Protein AF-A0A4Y2GYE5-F1 (afdb_monomer)

Mean predicted aligned error: 13.1 Å

Structure (mmCIF, N/CA/C/O backbone):
data_AF-A0A4Y2GYE5-F1
#
_entry.id   AF-A0A4Y2GYE5-F1
#
loop_
_atom_site.group_PDB
_atom_site.id
_atom_site.type_symbol
_atom_site.label_atom_id
_atom_site.label_alt_id
_atom_site.label_comp_id
_atom_site.label_asym_id
_atom_site.label_entity_id
_atom_site.label_seq_id
_atom_site.pdbx_PDB_ins_code
_atom_site.Cartn_x
_atom_site.Cartn_y
_atom_site.Cartn_z
_atom_site.occupancy
_atom_site.B_iso_or_equiv
_atom_site.auth_seq_id
_atom_site.auth_comp_id
_atom_site.auth_asym_id
_atom_site.auth_atom_id
_atom_site.pdbx_PDB_model_num
ATOM 1 N N . MET A 1 1 ? 6.171 -16.948 -15.361 1.00 70.69 1 MET A N 1
ATOM 2 C CA . MET A 1 1 ? 7.380 -16.674 -14.558 1.00 70.69 1 MET A CA 1
ATOM 3 C C . MET A 1 1 ? 8.171 -15.557 -15.233 1.00 70.69 1 MET A C 1
ATOM 5 O O . MET A 1 1 ? 8.447 -15.694 -16.421 1.00 70.69 1 MET A O 1
ATOM 9 N N . VAL A 1 2 ? 8.457 -14.451 -14.535 1.00 87.25 2 VAL A N 1
ATOM 10 C CA . VAL A 1 2 ? 9.289 -13.326 -15.041 1.00 87.25 2 VAL A CA 1
ATOM 11 C C . VAL A 1 2 ? 10.739 -13.384 -14.547 1.00 87.25 2 VAL A C 1
ATOM 13 O O . VAL A 1 2 ? 11.568 -12.586 -14.966 1.00 87.25 2 VAL A O 1
ATOM 16 N N . GLU A 1 3 ? 11.050 -14.355 -13.692 1.00 85.06 3 GLU A N 1
ATOM 17 C CA . GLU A 1 3 ? 12.395 -14.615 -13.189 1.00 85.06 3 GLU A CA 1
ATOM 18 C C . GLU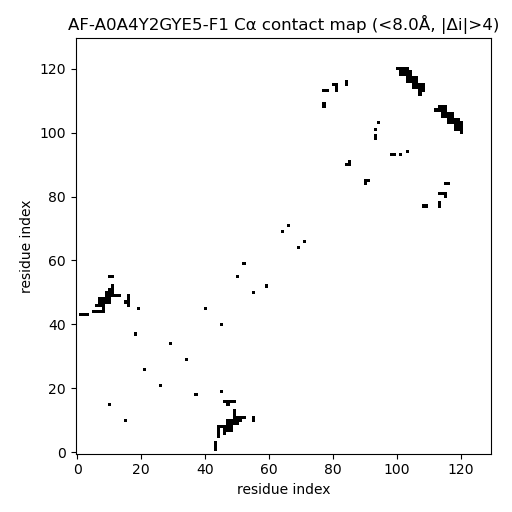 A 1 3 ? 13.400 -14.815 -14.336 1.00 85.06 3 GLU A C 1
ATOM 20 O O . GLU A 1 3 ? 13.104 -15.479 -15.335 1.00 85.06 3 GLU A O 1
ATOM 25 N N . GLY A 1 4 ? 14.572 -14.186 -14.217 1.00 84.06 4 GLY A N 1
ATOM 26 C CA . GLY A 1 4 ? 15.635 -14.236 -15.225 1.00 84.06 4 GLY A CA 1
ATOM 27 C C . GLY A 1 4 ? 15.362 -13.446 -16.511 1.00 84.06 4 GLY A C 1
ATOM 28 O O . GLY A 1 4 ? 16.173 -13.503 -17.435 1.00 84.06 4 GLY A O 1
ATOM 29 N N . ARG A 1 5 ? 14.249 -12.705 -16.609 1.00 89.81 5 ARG A N 1
ATOM 30 C CA . ARG A 1 5 ? 13.930 -11.866 -17.774 1.00 89.81 5 ARG A CA 1
ATOM 31 C C . ARG A 1 5 ? 14.112 -10.395 -17.435 1.00 89.81 5 ARG A C 1
ATOM 33 O O . ARG A 1 5 ? 13.643 -9.934 -16.403 1.00 89.81 5 ARG A O 1
ATOM 40 N N . SER A 1 6 ? 14.734 -9.646 -18.342 1.00 91.94 6 SER A N 1
ATOM 41 C CA . SER A 1 6 ? 14.741 -8.187 -18.251 1.00 91.94 6 SER A CA 1
ATOM 42 C C . SER A 1 6 ? 13.370 -7.647 -18.652 1.00 91.94 6 SER A C 1
ATOM 44 O O . SER A 1 6 ? 12.835 -8.011 -19.702 1.00 91.94 6 SER A O 1
ATOM 46 N N . PHE A 1 7 ? 12.793 -6.796 -17.810 1.00 94.12 7 PHE A N 1
ATOM 47 C CA . PHE A 1 7 ? 11.543 -6.103 -18.090 1.00 94.12 7 PHE A CA 1
ATOM 48 C C . PHE A 1 7 ? 11.519 -4.729 -17.416 1.00 94.12 7 PHE A C 1
ATOM 50 O O . PHE A 1 7 ? 12.271 -4.456 -16.476 1.00 94.12 7 PHE A O 1
ATOM 57 N N . ILE A 1 8 ? 10.621 -3.878 -17.912 1.00 94.81 8 ILE A N 1
ATOM 58 C CA . ILE A 1 8 ? 10.363 -2.538 -17.387 1.00 94.81 8 ILE A CA 1
ATOM 59 C C . ILE A 1 8 ? 9.149 -2.611 -16.464 1.00 94.81 8 ILE A C 1
ATOM 61 O O . ILE A 1 8 ? 8.100 -3.123 -16.862 1.00 94.81 8 ILE A O 1
ATOM 65 N N . LEU A 1 9 ? 9.272 -2.073 -15.252 1.00 94.50 9 LEU A N 1
ATOM 66 C CA . LEU A 1 9 ? 8.146 -1.906 -14.338 1.00 94.50 9 LEU A CA 1
ATOM 67 C C . LEU A 1 9 ? 7.495 -0.537 -14.571 1.00 94.50 9 LEU A C 1
ATOM 69 O O . LEU A 1 9 ? 8.097 0.499 -14.285 1.00 94.50 9 LEU A O 1
ATOM 73 N N . PHE A 1 10 ? 6.259 -0.528 -15.067 1.00 95.50 10 PHE A N 1
ATOM 74 C CA . PHE A 1 10 ? 5.458 0.691 -15.181 1.00 95.50 10 PHE A CA 1
ATOM 75 C C . PHE A 1 10 ? 4.615 0.909 -13.922 1.00 95.50 10 PHE A C 1
ATOM 77 O O . PHE A 1 10 ? 3.999 -0.024 -13.412 1.00 95.50 10 PHE A O 1
ATOM 84 N N . THR A 1 11 ? 4.595 2.140 -13.412 1.00 94.69 11 THR A N 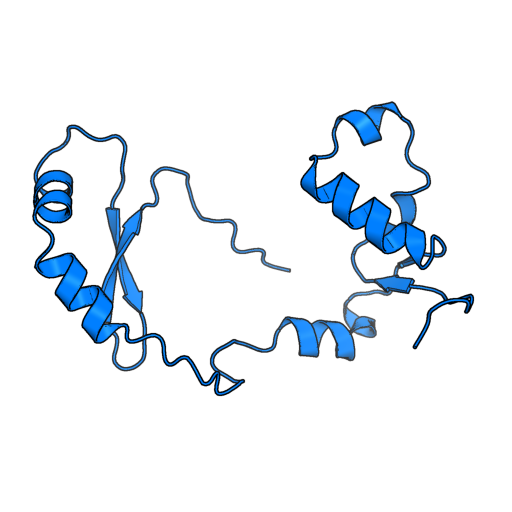1
ATOM 85 C CA . THR A 1 11 ? 3.807 2.531 -12.233 1.00 94.69 11 THR A CA 1
ATOM 86 C C . THR A 1 11 ? 3.420 4.004 -12.303 1.00 94.69 11 THR A C 1
ATOM 88 O O . THR A 1 11 ? 4.183 4.821 -12.809 1.00 94.69 11 THR A O 1
ATOM 91 N N . ASP A 1 12 ? 2.274 4.373 -11.748 1.00 94.81 12 ASP A N 1
ATOM 92 C CA . ASP A 1 12 ? 1.887 5.767 -11.488 1.00 94.81 12 ASP A CA 1
ATOM 93 C C . ASP A 1 12 ? 2.52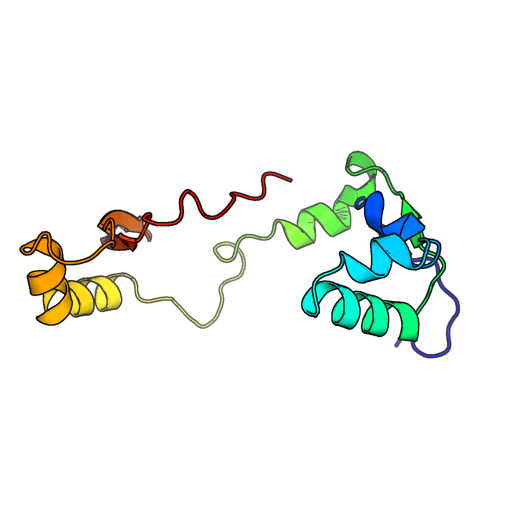3 6.351 -10.217 1.00 94.81 12 ASP A C 1
ATOM 95 O O . ASP A 1 12 ? 2.448 7.555 -9.959 1.00 94.81 12 ASP A O 1
ATOM 99 N N . HIS A 1 13 ? 3.255 5.542 -9.450 1.00 91.00 13 HIS A N 1
ATOM 100 C CA . HIS A 1 13 ? 3.926 5.985 -8.239 1.00 91.00 13 HIS A CA 1
ATOM 101 C C . HIS A 1 13 ? 5.274 6.658 -8.542 1.00 91.00 13 HIS A C 1
ATOM 103 O O . HIS A 1 13 ? 6.352 6.063 -8.444 1.00 91.00 13 HIS A O 1
ATOM 109 N N . LYS A 1 14 ? 5.225 7.954 -8.866 1.00 90.00 14 LYS A N 1
ATOM 110 C CA . LYS A 1 14 ? 6.393 8.771 -9.245 1.00 90.00 14 LYS A CA 1
ATOM 111 C C . LYS A 1 14 ? 7.596 8.711 -8.282 1.00 90.00 14 LYS A C 1
ATOM 113 O O . LYS A 1 14 ? 8.721 8.699 -8.773 1.00 90.00 14 LYS A O 1
ATOM 118 N N . PRO A 1 15 ? 7.445 8.633 -6.946 1.00 89.12 15 PRO A N 1
ATOM 119 C CA . PRO A 1 15 ? 8.609 8.481 -6.067 1.00 89.12 15 PRO A CA 1
ATOM 120 C C . PRO A 1 15 ? 9.402 7.182 -6.300 1.00 89.12 15 PRO A C 1
ATOM 122 O O . PRO A 1 15 ? 10.608 7.145 -6.053 1.00 89.12 15 PRO A O 1
ATOM 125 N N . LEU A 1 16 ? 8.751 6.123 -6.800 1.00 90.44 16 LEU A N 1
ATOM 126 C CA . LEU A 1 16 ? 9.369 4.805 -6.965 1.00 90.44 16 LEU A CA 1
ATOM 127 C C . LEU A 1 16 ? 10.364 4.764 -8.135 1.00 90.44 16 LEU A C 1
ATOM 129 O O . LEU A 1 16 ? 11.351 4.039 -8.063 1.00 90.44 16 LEU A O 1
ATOM 133 N N . THR A 1 17 ? 10.184 5.599 -9.166 1.00 91.81 17 THR A N 1
ATOM 134 C CA . THR A 1 17 ? 11.098 5.646 -10.327 1.00 91.81 17 THR A CA 1
ATOM 135 C C . THR A 1 17 ? 12.511 6.087 -9.962 1.00 91.81 17 THR A C 1
ATOM 137 O O . THR A 1 17 ? 13.467 5.807 -10.680 1.00 91.81 17 THR A O 1
ATOM 140 N N . PHE A 1 18 ? 12.651 6.798 -8.843 1.00 88.31 18 PHE A N 1
ATOM 141 C CA . PHE A 1 18 ? 13.933 7.288 -8.354 1.00 88.31 18 PHE A CA 1
ATOM 142 C C . PHE A 1 18 ? 14.444 6.501 -7.150 1.00 88.31 18 PHE A C 1
ATOM 144 O O . PHE A 1 18 ? 15.537 6.802 -6.684 1.00 88.31 18 PHE A O 1
ATOM 151 N N . ALA A 1 19 ? 13.699 5.508 -6.650 1.00 88.19 19 ALA A N 1
ATOM 1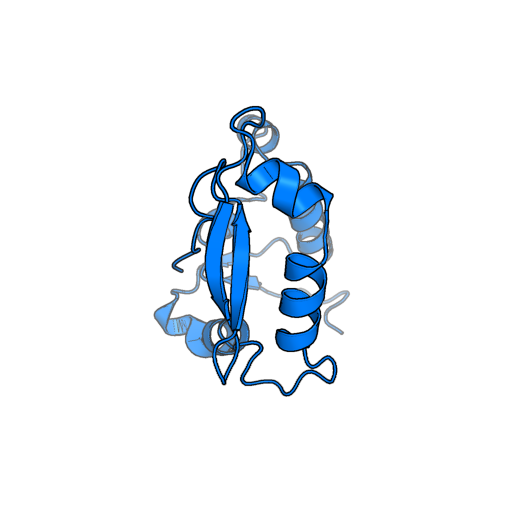52 C CA . ALA A 1 19 ? 14.003 4.820 -5.395 1.00 88.19 19 ALA A CA 1
ATOM 153 C C . ALA A 1 19 ? 15.404 4.187 -5.377 1.00 88.19 19 ALA A C 1
ATOM 155 O O . ALA A 1 19 ? 16.141 4.371 -4.416 1.00 88.19 19 ALA A O 1
ATOM 156 N N . PHE A 1 20 ? 15.820 3.555 -6.477 1.00 86.94 20 PHE A N 1
ATOM 157 C CA . PHE A 1 20 ? 17.158 2.956 -6.609 1.00 86.94 20 PHE A CA 1
ATOM 158 C C . PHE A 1 20 ? 18.271 3.956 -6.952 1.00 86.94 20 PHE A C 1
ATOM 160 O O . PHE A 1 20 ? 19.433 3.579 -7.051 1.00 86.94 20 PHE A O 1
ATOM 167 N N . ARG A 1 21 ? 17.928 5.231 -7.169 1.00 84.56 21 ARG A N 1
ATOM 168 C CA . ARG A 1 21 ? 18.871 6.311 -7.504 1.00 84.56 21 ARG A CA 1
ATOM 169 C C . ARG A 1 21 ? 18.994 7.349 -6.387 1.00 84.56 21 ARG A C 1
ATOM 171 O O . ARG A 1 21 ? 19.646 8.373 -6.584 1.00 84.56 21 ARG A O 1
ATOM 178 N N . GLN A 1 22 ? 18.323 7.146 -5.251 1.00 77.50 22 GLN A N 1
ATOM 179 C CA . GLN A 1 22 ? 18.363 8.107 -4.154 1.00 77.50 22 GLN A CA 1
ATOM 180 C C . GLN A 1 22 ? 19.730 8.096 -3.467 1.00 77.50 22 GLN A C 1
ATOM 182 O O . GLN A 1 22 ? 20.389 7.064 -3.371 1.00 77.50 22 GLN A O 1
ATOM 187 N N . LYS A 1 23 ? 20.150 9.271 -2.988 1.00 72.88 23 LYS A N 1
ATOM 188 C CA . LYS A 1 23 ? 21.344 9.402 -2.150 1.00 72.88 23 LYS A CA 1
ATOM 189 C C . LYS A 1 23 ? 21.108 8.711 -0.807 1.00 72.88 23 LYS A C 1
ATOM 191 O O . LYS A 1 23 ? 19.984 8.720 -0.306 1.00 72.88 23 LYS A O 1
ATOM 196 N N . GLU A 1 24 ? 22.183 8.193 -0.220 1.00 64.06 24 GLU A N 1
ATOM 197 C CA . GLU A 1 24 ? 22.185 7.445 1.047 1.00 64.06 24 GLU A CA 1
ATOM 198 C C . GLU A 1 24 ? 21.427 8.155 2.181 1.00 64.06 24 GLU A C 1
ATOM 200 O O . GLU A 1 24 ? 20.755 7.499 2.978 1.00 64.06 24 GLU A O 1
ATOM 205 N N . ASP A 1 25 ? 21.449 9.491 2.202 1.00 63.41 25 ASP A N 1
ATOM 206 C CA . ASP A 1 25 ? 20.736 10.311 3.187 1.00 63.41 25 ASP A CA 1
ATOM 207 C C . ASP A 1 25 ? 19.216 10.072 3.179 1.00 63.41 25 ASP A C 1
ATOM 209 O O . ASP A 1 25 ? 18.612 9.920 4.236 1.00 63.41 25 ASP A O 1
ATOM 213 N N . LYS A 1 26 ? 18.591 9.939 2.002 1.00 64.69 26 LYS A N 1
ATOM 214 C CA . LYS A 1 26 ? 17.146 9.653 1.895 1.00 64.69 26 LYS A CA 1
ATOM 215 C C . LYS A 1 26 ? 16.813 8.184 2.140 1.00 64.69 26 LYS A C 1
ATOM 217 O O . LYS A 1 26 ? 15.711 7.846 2.571 1.00 64.69 26 LYS A O 1
ATOM 222 N N . THR A 1 27 ? 17.773 7.294 1.906 1.00 61.09 27 THR A N 1
ATOM 223 C CA . THR A 1 27 ? 17.637 5.874 2.246 1.00 61.09 27 THR A CA 1
ATOM 224 C C . THR A 1 27 ? 17.559 5.684 3.764 1.00 61.09 27 THR A C 1
ATOM 226 O O . THR A 1 27 ? 16.823 4.814 4.224 1.00 61.09 27 THR A O 1
ATOM 229 N N . ARG A 1 28 ? 18.228 6.538 4.557 1.00 61.47 28 ARG A N 1
ATOM 230 C CA . ARG A 1 28 ? 18.123 6.547 6.031 1.00 61.47 28 ARG A CA 1
ATOM 231 C C . ARG A 1 28 ? 16.758 7.001 6.555 1.00 61.47 28 ARG A C 1
ATOM 233 O O . ARG A 1 28 ? 16.374 6.598 7.646 1.00 61.47 28 ARG A O 1
ATOM 240 N N . GLU A 1 29 ? 16.023 7.792 5.778 1.00 74.12 29 GLU A N 1
ATOM 241 C CA . GLU A 1 29 ? 14.662 8.249 6.105 1.00 74.12 29 GLU A CA 1
ATOM 242 C C . GLU A 1 29 ? 13.578 7.219 5.727 1.00 74.12 29 GLU A C 1
ATOM 244 O O . GLU A 1 29 ? 12.401 7.398 6.041 1.00 74.12 29 GLU A O 1
ATOM 249 N N . SER A 1 30 ? 13.949 6.123 5.055 1.00 79.38 30 SER A N 1
ATOM 250 C CA . SER A 1 30 ? 13.008 5.080 4.644 1.00 79.38 30 SER A CA 1
ATOM 251 C C . SER A 1 30 ? 12.692 4.128 5.796 1.00 79.38 30 SER A C 1
ATOM 253 O O . SER A 1 30 ? 13.579 3.609 6.471 1.00 79.38 30 SER A O 1
ATOM 255 N N . SER A 1 31 ? 11.408 3.829 5.991 1.00 88.31 31 SER A N 1
ATOM 256 C CA . SER A 1 31 ? 10.989 2.844 6.988 1.00 88.31 31 SER A CA 1
ATOM 257 C C . SER A 1 31 ? 11.532 1.443 6.654 1.00 88.31 31 SER A C 1
ATOM 259 O O . SER A 1 31 ? 11.653 1.090 5.474 1.00 88.31 31 SER A O 1
ATOM 261 N N . PRO A 1 32 ? 11.757 0.570 7.657 1.00 89.06 32 PRO A N 1
ATOM 262 C CA . PRO A 1 32 ? 12.173 -0.815 7.416 1.00 89.06 32 PRO A CA 1
ATOM 263 C C . PRO A 1 32 ? 11.244 -1.573 6.457 1.00 89.06 32 PRO A C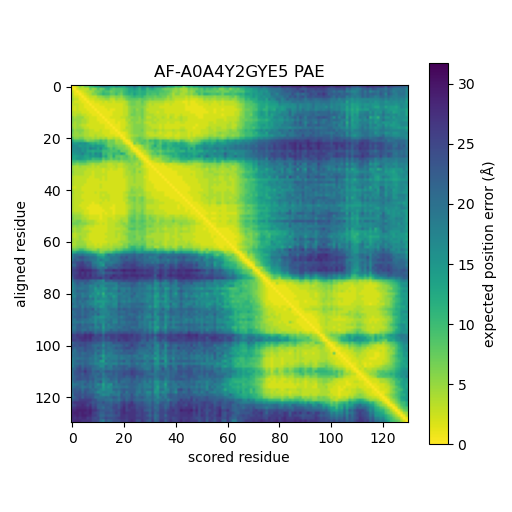 1
ATOM 265 O O . PRO A 1 32 ? 11.683 -2.434 5.697 1.00 89.06 32 PRO A O 1
ATOM 268 N N . ARG A 1 33 ? 9.947 -1.235 6.459 1.00 89.69 33 ARG A N 1
ATOM 269 C CA . ARG A 1 33 ? 8.962 -1.800 5.531 1.00 89.69 33 ARG A CA 1
ATOM 270 C C . ARG A 1 33 ? 9.230 -1.385 4.084 1.00 89.69 33 ARG A C 1
ATOM 272 O O . ARG A 1 33 ? 9.187 -2.242 3.207 1.00 89.69 33 ARG A O 1
ATOM 279 N N . GLN A 1 34 ? 9.510 -0.104 3.842 1.00 89.06 34 GLN A N 1
ATOM 280 C CA . GLN A 1 34 ? 9.840 0.395 2.504 1.00 89.06 34 GLN A CA 1
ATOM 281 C C . GLN A 1 34 ? 11.125 -0.246 1.983 1.00 89.06 34 GLN A C 1
ATOM 283 O O . GLN A 1 34 ? 11.149 -0.682 0.838 1.00 89.06 34 GLN A O 1
ATOM 288 N N . LEU A 1 35 ? 12.152 -0.383 2.829 1.00 89.88 35 LEU A N 1
ATOM 289 C CA . LEU A 1 35 ? 13.409 -1.027 2.439 1.00 89.88 35 LEU A CA 1
ATOM 290 C C . LEU A 1 35 ? 13.206 -2.488 2.017 1.00 89.88 35 LEU A C 1
ATOM 292 O O . LEU A 1 35 ? 13.688 -2.879 0.963 1.00 89.88 35 LEU A O 1
ATOM 296 N N . ARG A 1 36 ? 12.429 -3.276 2.774 1.00 93.75 36 ARG A N 1
ATOM 297 C CA . ARG A 1 36 ? 12.113 -4.671 2.403 1.00 93.75 36 ARG A CA 1
ATOM 298 C C . ARG A 1 36 ? 11.339 -4.773 1.089 1.00 93.75 36 ARG A C 1
ATOM 300 O O . ARG A 1 36 ? 11.572 -5.687 0.309 1.00 93.75 36 ARG A O 1
ATOM 307 N N . GLN A 1 37 ? 10.408 -3.850 0.846 1.00 92.88 37 GLN A N 1
ATOM 308 C CA . GLN A 1 37 ? 9.661 -3.817 -0.413 1.00 92.88 37 GLN A CA 1
ATOM 309 C C . GLN A 1 37 ? 10.557 -3.440 -1.592 1.00 92.88 37 GLN A C 1
ATOM 311 O O . GLN A 1 37 ? 10.455 -4.057 -2.648 1.00 92.88 37 GLN A O 1
ATOM 316 N N . LEU A 1 38 ? 11.441 -2.456 -1.414 1.00 92.12 38 LEU A N 1
ATOM 317 C CA . LEU A 1 38 ? 12.408 -2.072 -2.439 1.00 92.12 38 LEU A CA 1
ATOM 318 C C . LEU A 1 38 ? 13.397 -3.197 -2.731 1.00 92.12 38 LEU A C 1
ATOM 320 O O . LEU A 1 38 ? 13.663 -3.455 -3.898 1.00 92.12 38 LEU A O 1
ATOM 324 N N . ASP A 1 39 ? 13.885 -3.896 -1.707 1.00 92.75 39 ASP A N 1
ATOM 325 C CA . ASP A 1 39 ? 14.757 -5.059 -1.882 1.00 92.75 39 ASP A CA 1
ATOM 326 C C . ASP A 1 39 ? 14.071 -6.143 -2.724 1.00 92.75 39 ASP A C 1
ATOM 328 O O . ASP A 1 39 ? 14.609 -6.573 -3.742 1.00 92.75 39 ASP A O 1
ATOM 332 N N . LEU A 1 40 ? 12.823 -6.485 -2.388 1.00 93.06 40 LEU A N 1
ATOM 333 C CA . LEU A 1 40 ? 12.031 -7.442 -3.160 1.00 93.06 40 LEU A CA 1
ATOM 334 C C . LEU A 1 40 ? 11.850 -7.008 -4.620 1.00 93.06 40 LEU A C 1
ATOM 336 O O . LEU A 1 40 ? 12.018 -7.820 -5.521 1.00 93.06 40 LEU A O 1
ATOM 340 N N . ILE A 1 41 ? 11.512 -5.741 -4.874 1.00 92.31 41 ILE A N 1
ATOM 341 C CA . ILE A 1 41 ? 11.362 -5.226 -6.244 1.00 92.31 41 ILE A CA 1
ATOM 342 C C . ILE A 1 41 ? 12.698 -5.318 -6.995 1.00 92.31 41 ILE A C 1
ATOM 344 O O . ILE A 1 41 ? 12.728 -5.758 -8.146 1.00 92.31 41 ILE A O 1
ATOM 348 N N . GLY A 1 42 ? 13.797 -4.955 -6.329 1.00 91.44 42 GLY A N 1
ATOM 349 C CA . GLY A 1 42 ? 15.146 -4.942 -6.889 1.00 91.44 42 GLY A CA 1
ATOM 350 C C . GLY A 1 42 ? 15.669 -6.326 -7.272 1.00 91.44 42 GLY A C 1
ATOM 351 O O . GLY A 1 42 ? 16.449 -6.427 -8.217 1.00 91.44 42 GLY A O 1
ATOM 352 N N . GLN A 1 43 ? 15.190 -7.391 -6.617 1.00 91.81 43 GLN A N 1
ATOM 353 C CA . GLN A 1 43 ? 15.477 -8.774 -7.018 1.00 91.81 43 GLN A CA 1
ATOM 354 C C . GLN A 1 43 ? 14.948 -9.101 -8.426 1.00 91.81 43 GLN A C 1
ATOM 356 O O . GLN A 1 43 ? 15.495 -9.980 -9.090 1.00 91.81 43 GLN A O 1
ATOM 361 N N . PHE A 1 44 ? 13.918 -8.392 -8.905 1.00 91.62 44 PHE A N 1
ATOM 362 C CA . PHE A 1 44 ? 13.354 -8.596 -10.241 1.00 91.62 44 PHE A CA 1
ATOM 363 C C . PHE A 1 44 ? 13.820 -7.549 -11.255 1.00 91.62 44 PHE A C 1
ATOM 365 O O . PHE A 1 44 ? 14.232 -7.907 -12.357 1.00 91.62 44 PHE A O 1
ATOM 372 N N . THR A 1 45 ? 13.722 -6.257 -10.927 1.00 92.94 45 THR A N 1
ATOM 373 C CA . THR A 1 45 ? 14.129 -5.175 -11.835 1.00 92.94 45 THR A CA 1
ATOM 374 C C . THR A 1 45 ? 14.383 -3.864 -11.097 1.00 92.94 45 THR A C 1
ATOM 376 O O . THR A 1 45 ? 13.770 -3.561 -10.075 1.00 92.94 45 THR A O 1
ATOM 379 N N . THR A 1 46 ? 15.261 -3.042 -11.667 1.00 92.75 46 THR A N 1
ATOM 380 C CA . THR A 1 46 ? 15.500 -1.652 -11.251 1.00 92.75 46 THR A CA 1
ATOM 381 C C . THR A 1 46 ? 15.144 -0.640 -12.351 1.00 92.75 46 THR A C 1
ATOM 383 O O . THR A 1 46 ? 15.196 0.567 -12.102 1.00 92.75 46 THR A O 1
ATOM 386 N N . ASP A 1 47 ? 14.735 -1.093 -13.551 1.00 94.12 47 ASP A N 1
ATOM 387 C CA . ASP A 1 47 ? 14.200 -0.222 -14.613 1.00 94.12 47 ASP A CA 1
ATOM 388 C C . ASP A 1 47 ? 12.711 0.044 -14.350 1.00 94.12 47 ASP A C 1
ATOM 390 O O . ASP A 1 47 ? 11.827 -0.713 -14.763 1.00 94.12 47 ASP A O 1
ATOM 394 N N . ILE A 1 48 ? 12.450 1.120 -13.605 1.00 95.19 48 ILE A N 1
ATOM 395 C CA . ILE A 1 48 ? 11.109 1.556 -13.209 1.00 95.19 48 ILE A CA 1
ATOM 396 C C . ILE A 1 48 ? 10.779 2.870 -13.910 1.00 95.19 48 ILE A C 1
ATOM 398 O O . ILE A 1 48 ? 11.512 3.856 -13.786 1.00 95.19 48 ILE A O 1
ATOM 402 N N . ARG A 1 49 ? 9.643 2.912 -14.610 1.00 95.44 49 ARG A N 1
ATOM 403 C CA . ARG A 1 49 ? 9.201 4.083 -15.377 1.00 95.44 49 ARG A CA 1
ATOM 404 C C . ARG A 1 49 ? 7.813 4.526 -14.958 1.00 95.44 49 ARG A C 1
ATOM 406 O O . ARG A 1 49 ? 6.927 3.716 -14.702 1.00 95.44 49 ARG A O 1
ATOM 413 N N . HIS A 1 50 ? 7.638 5.841 -14.911 1.00 95.62 50 HIS A N 1
ATOM 414 C CA . HIS A 1 50 ? 6.358 6.424 -14.555 1.00 95.62 50 HIS A CA 1
ATOM 415 C C . HIS A 1 50 ? 5.386 6.323 -15.732 1.00 95.62 50 HIS A C 1
ATOM 417 O O . HIS A 1 50 ? 5.685 6.813 -16.823 1.00 95.62 50 HIS A O 1
ATOM 423 N N . LEU A 1 51 ? 4.218 5.744 -15.481 1.00 95.00 51 LEU A N 1
ATOM 424 C CA . LEU A 1 51 ? 3.055 5.758 -16.356 1.00 95.00 51 LEU A CA 1
ATOM 425 C C . LEU A 1 51 ? 2.007 6.663 -15.711 1.00 95.00 51 LEU A C 1
ATOM 427 O O . LEU A 1 51 ? 1.760 6.553 -14.517 1.00 95.00 51 LEU A O 1
ATOM 431 N N . LYS A 1 52 ? 1.405 7.590 -16.458 1.00 94.00 52 LYS A N 1
ATOM 432 C CA . LYS A 1 52 ? 0.377 8.466 -15.883 1.00 94.00 52 LYS A CA 1
ATOM 433 C C . LYS A 1 52 ? -0.800 7.612 -15.400 1.00 94.00 52 LYS A C 1
ATOM 435 O O . LYS A 1 52 ? -1.186 6.682 -16.095 1.00 94.00 52 LYS A O 1
ATOM 440 N N . GLY A 1 53 ? -1.403 7.952 -14.258 1.00 90.38 53 GLY A N 1
ATOM 441 C CA . GLY A 1 53 ? -2.539 7.193 -13.710 1.00 90.38 53 GLY A CA 1
ATOM 442 C C . GLY A 1 53 ? -3.695 7.007 -14.703 1.00 90.38 53 GLY A C 1
ATOM 443 O O . GLY A 1 53 ? -4.266 5.927 -14.781 1.00 90.38 53 GLY A O 1
ATOM 444 N N . THR A 1 54 ? -3.955 8.002 -15.565 1.00 91.81 54 THR A N 1
ATOM 445 C CA . THR A 1 54 ? -4.958 7.906 -16.649 1.00 91.81 54 THR A CA 1
ATOM 446 C C . THR A 1 54 ? -4.664 6.811 -17.670 1.00 91.81 54 THR A C 1
ATOM 448 O O . THR A 1 54 ? -5.574 6.365 -18.357 1.00 91.81 54 THR A O 1
ATOM 451 N N . ASP A 1 55 ? -3.407 6.390 -17.767 1.00 93.94 55 ASP A N 1
ATOM 452 C CA . ASP A 1 55 ? -2.929 5.375 -18.700 1.00 93.94 55 ASP A CA 1
ATOM 453 C C . ASP A 1 55 ? -2.683 4.039 -17.965 1.00 93.94 55 ASP A C 1
ATOM 455 O O . ASP A 1 55 ? -2.522 2.998 -18.598 1.00 93.94 55 ASP A O 1
ATOM 459 N N . ASN A 1 56 ? -2.712 4.044 -16.624 1.00 93.00 56 ASN A N 1
ATOM 460 C CA . ASN A 1 56 ? -2.548 2.880 -15.749 1.00 93.00 56 ASN A CA 1
ATOM 461 C C . ASN A 1 56 ? -3.891 2.189 -15.419 1.00 93.00 56 ASN A C 1
ATOM 463 O O . ASN A 1 56 ? -4.033 1.544 -14.382 1.00 93.00 56 ASN A O 1
ATOM 467 N N . VAL A 1 57 ? -4.882 2.318 -16.312 1.00 91.44 57 VAL A N 1
ATOM 468 C CA . VAL A 1 57 ? -6.292 1.938 -16.084 1.00 91.44 57 VAL A CA 1
ATOM 469 C C . VAL A 1 57 ? -6.451 0.489 -15.628 1.00 91.44 57 VAL A C 1
ATOM 471 O O . VAL A 1 57 ? -7.268 0.205 -14.762 1.00 91.44 57 VAL A O 1
ATOM 474 N N . VAL A 1 58 ? -5.672 -0.442 -16.186 1.00 90.69 58 VAL A N 1
ATOM 475 C CA . VAL A 1 58 ? -5.777 -1.866 -15.830 1.00 90.69 58 VAL A CA 1
ATOM 476 C C . VAL A 1 58 ? -5.315 -2.112 -14.395 1.00 90.69 58 VAL A C 1
ATOM 478 O O . VAL A 1 58 ? -6.004 -2.794 -13.641 1.00 90.69 58 VAL A O 1
ATOM 481 N N . ALA A 1 59 ? -4.164 -1.561 -14.001 1.00 90.62 59 ALA A N 1
ATOM 482 C CA . ALA A 1 59 ? -3.650 -1.746 -1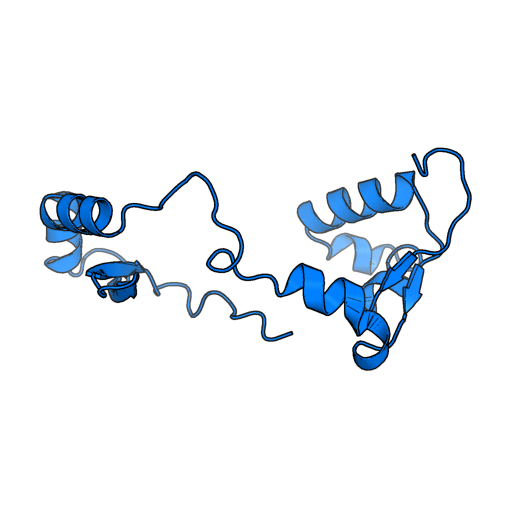2.648 1.00 90.62 59 ALA A CA 1
ATOM 483 C C . ALA A 1 59 ? -4.493 -0.984 -11.618 1.00 90.62 59 ALA A C 1
ATOM 485 O O . ALA A 1 59 ? -4.717 -1.500 -10.527 1.00 90.62 59 ALA A O 1
ATOM 486 N N . ASP A 1 60 ? -4.994 0.199 -11.978 1.00 88.12 60 ASP A N 1
ATOM 487 C CA . ASP A 1 60 ? -5.921 0.981 -11.162 1.00 88.12 60 ASP A CA 1
ATOM 488 C C . ASP A 1 60 ? -7.262 0.248 -10.970 1.00 88.12 60 ASP A C 1
ATOM 490 O O . ASP A 1 60 ? -7.733 0.094 -9.849 1.00 88.12 60 ASP A O 1
ATOM 494 N N . ALA A 1 61 ? -7.836 -0.327 -12.031 1.00 87.56 61 ALA A N 1
ATOM 495 C CA . ALA A 1 61 ? -9.053 -1.129 -11.922 1.00 87.56 61 ALA A CA 1
ATOM 496 C C . ALA A 1 61 ? -8.859 -2.355 -11.017 1.00 87.56 61 ALA A C 1
ATOM 498 O O . ALA A 1 61 ? -9.724 -2.643 -10.195 1.00 87.56 61 ALA A O 1
ATOM 499 N N . LEU A 1 62 ? -7.722 -3.055 -11.135 1.00 86.31 62 LEU A N 1
ATOM 500 C CA . LEU A 1 62 ? -7.397 -4.206 -10.286 1.00 86.31 62 LEU A CA 1
ATOM 501 C C . LEU A 1 62 ? -7.123 -3.810 -8.828 1.00 86.31 62 LEU A C 1
ATOM 503 O O . LEU A 1 62 ? -7.472 -4.564 -7.923 1.00 86.31 62 LEU A O 1
ATOM 507 N N . SER A 1 63 ? -6.509 -2.648 -8.585 1.00 83.31 63 SER A N 1
ATOM 508 C CA . SER A 1 63 ? -6.232 -2.158 -7.229 1.00 83.31 63 SER A CA 1
ATOM 509 C C . SER A 1 63 ? -7.492 -1.648 -6.524 1.00 83.31 63 SER A C 1
ATOM 511 O O . SER A 1 63 ? -7.589 -1.750 -5.301 1.00 83.31 63 SER A O 1
ATOM 513 N N . ARG A 1 64 ? -8.468 -1.147 -7.291 1.00 78.75 64 ARG A N 1
ATOM 514 C CA . ARG A 1 64 ? -9.769 -0.659 -6.812 1.00 78.75 64 ARG A CA 1
ATOM 515 C C . ARG A 1 64 ? -10.827 -1.744 -6.651 1.00 78.75 64 ARG A C 1
ATOM 517 O O . ARG A 1 64 ? -11.946 -1.410 -6.261 1.00 78.75 64 ARG A O 1
ATOM 524 N N . ILE A 1 65 ? -10.527 -3.015 -6.940 1.00 73.62 65 ILE A N 1
ATOM 525 C CA . ILE A 1 65 ? -11.497 -4.085 -6.692 1.00 73.62 65 ILE A CA 1
ATOM 526 C C . ILE A 1 65 ? -11.816 -4.099 -5.197 1.00 73.62 65 ILE A C 1
ATOM 528 O O . ILE A 1 65 ? -10.988 -4.460 -4.359 1.00 73.62 65 ILE A O 1
ATOM 532 N N . HIS A 1 66 ? -13.036 -3.682 -4.869 1.00 61.75 66 HIS A N 1
ATOM 533 C CA . HIS A 1 66 ? -13.523 -3.698 -3.508 1.00 61.75 66 HIS A CA 1
ATOM 534 C C . HIS A 1 66 ? -13.674 -5.147 -3.050 1.00 61.75 66 HIS A C 1
ATOM 536 O O . HIS A 1 66 ? -14.142 -6.020 -3.781 1.00 61.75 66 HIS A O 1
ATOM 542 N N . ILE A 1 67 ? -13.336 -5.384 -1.787 1.00 56.59 67 ILE A N 1
ATOM 543 C CA . ILE A 1 67 ? -13.557 -6.666 -1.110 1.00 56.59 67 ILE A CA 1
ATOM 544 C C . ILE A 1 67 ? -15.035 -7.098 -1.181 1.00 56.59 67 ILE A C 1
ATOM 546 O O . ILE A 1 67 ? -15.313 -8.285 -1.139 1.00 56.59 67 ILE A O 1
ATOM 550 N N . SER A 1 68 ? -15.983 -6.169 -1.355 1.00 53.12 68 SER A N 1
ATOM 551 C CA . SER A 1 68 ? -17.398 -6.500 -1.575 1.00 53.12 68 SER A CA 1
ATOM 552 C C . SER A 1 68 ? -17.699 -7.083 -2.963 1.00 53.12 68 SER A C 1
ATOM 554 O O . SER A 1 68 ? -18.721 -7.737 -3.138 1.00 53.12 68 SER A O 1
ATOM 556 N N . THR A 1 69 ? -16.842 -6.849 -3.961 1.00 54.53 69 THR A N 1
ATOM 557 C CA . THR A 1 69 ? -17.046 -7.285 -5.354 1.00 54.53 69 THR A CA 1
ATOM 558 C C . THR A 1 69 ? -16.455 -8.669 -5.625 1.00 54.53 69 THR A C 1
ATOM 560 O O . THR A 1 69 ? -16.937 -9.396 -6.491 1.00 54.53 69 THR A O 1
ATOM 563 N N . ILE A 1 70 ? -15.421 -9.056 -4.874 1.00 56.69 70 ILE A N 1
ATOM 564 C CA . ILE A 1 70 ? -14.915 -10.428 -4.836 1.00 56.69 70 ILE A CA 1
ATOM 565 C C . ILE A 1 70 ? -15.661 -11.098 -3.694 1.00 56.69 70 ILE A C 1
ATOM 567 O O . ILE A 1 70 ? -15.433 -10.738 -2.548 1.00 56.69 70 ILE A O 1
ATOM 571 N N . GLY A 1 71 ? -16.537 -12.061 -3.979 1.00 54.94 71 GLY A N 1
ATOM 572 C CA . GLY A 1 71 ? -17.125 -12.908 -2.941 1.00 54.94 71 GLY A CA 1
ATOM 573 C C . GLY A 1 71 ? -16.023 -13.689 -2.226 1.00 54.94 71 GLY A C 1
ATOM 574 O O . GLY A 1 71 ? -15.730 -14.826 -2.589 1.00 54.94 71 GLY A O 1
ATOM 575 N N . LEU A 1 72 ? -15.346 -13.058 -1.265 1.00 54.25 72 LEU A N 1
ATOM 576 C CA . LEU A 1 72 ? -14.375 -13.726 -0.423 1.00 54.25 72 LEU A CA 1
ATOM 577 C C . LEU A 1 72 ? -15.130 -14.810 0.356 1.00 54.25 72 LEU A C 1
ATOM 579 O O . LEU A 1 72 ? -16.213 -14.548 0.876 1.00 54.25 72 LEU A O 1
ATOM 583 N N . PRO A 1 73 ? -14.565 -16.020 0.486 1.00 55.28 73 PRO A N 1
ATOM 584 C CA . PRO A 1 73 ? -15.188 -17.096 1.255 1.00 55.28 73 PRO A CA 1
ATOM 585 C C . PRO A 1 73 ? -15.286 -16.768 2.752 1.00 55.28 73 PRO A C 1
ATOM 587 O O . PRO A 1 73 ? -15.981 -17.462 3.488 1.00 55.28 73 PRO A O 1
ATOM 590 N N . TYR A 1 74 ? -14.591 -15.722 3.210 1.00 56.34 74 TYR A N 1
ATOM 591 C CA . TYR A 1 74 ? -14.684 -15.228 4.573 1.00 56.34 74 TYR A CA 1
ATOM 592 C C . TYR A 1 74 ? -15.707 -14.095 4.629 1.00 56.34 74 TYR A C 1
ATOM 594 O O . TYR A 1 74 ? -15.372 -12.918 4.488 1.00 56.34 74 TYR A O 1
ATOM 602 N N . VAL A 1 75 ? -16.973 -14.469 4.803 1.00 68.75 75 VAL A N 1
ATOM 603 C CA . VAL A 1 75 ? -18.010 -13.525 5.219 1.00 68.75 75 VAL A CA 1
ATOM 604 C C . VAL A 1 75 ? -17.599 -13.030 6.602 1.00 68.75 75 VAL A C 1
ATOM 606 O O . VAL A 1 75 ? -17.612 -13.790 7.568 1.00 68.75 75 VAL A O 1
ATOM 609 N N . ILE A 1 76 ? -17.150 -11.778 6.688 1.00 76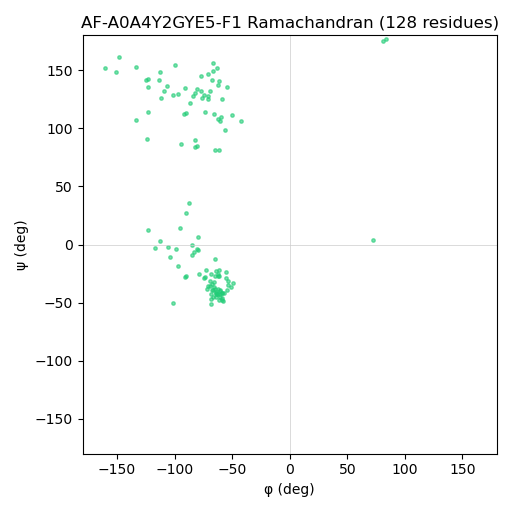.75 76 ILE A N 1
ATOM 610 C CA . ILE A 1 76 ? -16.951 -11.127 7.981 1.00 76.75 76 ILE A CA 1
ATOM 611 C C . ILE A 1 76 ? -18.342 -10.979 8.598 1.00 76.75 76 ILE A C 1
ATOM 613 O O . ILE A 1 76 ? -19.181 -10.247 8.074 1.00 76.75 76 ILE A O 1
ATOM 617 N N . ASP A 1 77 ? -18.589 -11.712 9.679 1.00 85.62 77 ASP A N 1
ATOM 618 C CA . ASP A 1 77 ? -19.855 -11.668 10.402 1.00 85.62 77 ASP A CA 1
ATOM 619 C C . ASP A 1 77 ? -19.882 -10.444 11.328 1.00 85.62 77 ASP A C 1
ATOM 621 O O . ASP A 1 77 ? -19.516 -10.501 12.504 1.00 85.62 77 ASP A O 1
ATOM 625 N N . PHE A 1 78 ? -20.281 -9.305 10.759 1.00 86.62 78 PHE A N 1
ATOM 626 C CA . PHE A 1 78 ? -20.411 -8.045 11.491 1.00 86.62 78 PHE A CA 1
ATOM 627 C C . PHE A 1 78 ? -21.437 -8.120 12.625 1.00 86.62 78 PHE A C 1
ATOM 629 O O . PHE A 1 78 ? -21.299 -7.398 13.611 1.00 86.62 78 PHE A O 1
ATOM 636 N N . GLN A 1 79 ? -22.433 -9.000 12.504 1.00 88.69 79 GLN A N 1
ATOM 637 C CA . GLN A 1 79 ? -23.442 -9.200 13.535 1.00 88.69 79 GLN A CA 1
ATOM 638 C C . GLN A 1 79 ? -22.803 -9.834 14.768 1.00 88.69 79 GLN A C 1
ATOM 640 O O . GLN A 1 79 ? -22.897 -9.285 15.865 1.00 88.69 79 GLN A O 1
ATOM 645 N N . LYS A 1 80 ? -22.063 -10.928 14.570 1.00 89.88 80 LYS A N 1
ATOM 646 C CA . LYS A 1 80 ? -21.333 -11.591 15.651 1.00 89.88 80 LYS A CA 1
ATOM 647 C C . LYS A 1 80 ? -20.326 -10.656 16.323 1.00 89.88 80 LYS A C 1
ATOM 649 O O . LYS A 1 80 ? -20.230 -10.638 17.545 1.00 89.88 80 LYS A O 1
ATOM 654 N N . MET A 1 81 ? -19.607 -9.846 15.543 1.00 90.62 81 MET A N 1
ATOM 655 C CA . MET A 1 81 ? -18.669 -8.860 16.097 1.00 90.62 81 MET A CA 1
ATOM 656 C C . MET A 1 81 ? -19.363 -7.834 17.001 1.00 90.62 81 MET A C 1
ATOM 658 O O . MET A 1 81 ? -18.808 -7.451 18.029 1.00 90.62 81 MET A O 1
ATOM 662 N N . ALA A 1 82 ? -20.561 -7.381 16.633 1.00 91.00 82 ALA A N 1
ATOM 663 C CA . ALA A 1 82 ? -21.305 -6.415 17.434 1.00 91.00 82 ALA A CA 1
ATOM 664 C C . ALA A 1 82 ? -21.856 -7.032 18.719 1.00 91.00 82 ALA A C 1
ATOM 666 O O . ALA A 1 82 ? -21.818 -6.391 19.767 1.00 91.00 82 ALA A O 1
ATOM 667 N N . GLU A 1 83 ? -22.317 -8.281 18.651 1.00 92.75 83 GLU A N 1
ATOM 668 C CA . GLU A 1 83 ? -22.738 -9.041 19.828 1.00 92.75 83 GLU A CA 1
ATOM 669 C C . GLU A 1 83 ? -21.571 -9.230 20.805 1.00 92.75 83 GLU A C 1
ATOM 671 O O . GLU A 1 83 ? -21.707 -8.926 21.990 1.00 92.75 83 GLU A O 1
ATOM 676 N N . GLU A 1 84 ? -20.401 -9.643 20.306 1.00 93.19 84 GLU A N 1
ATOM 677 C CA . GLU A 1 84 ? -19.191 -9.795 21.119 1.00 93.19 84 GLU A CA 1
ATOM 678 C C . GLU A 1 84 ? -18.801 -8.469 21.788 1.00 93.19 84 GLU A C 1
ATOM 680 O O . GLU A 1 84 ? -18.631 -8.445 23.007 1.00 93.19 84 GLU A O 1
ATOM 685 N N . GLN A 1 85 ? -18.776 -7.356 21.042 1.00 92.88 85 GLN A N 1
ATOM 686 C CA . GLN A 1 85 ? -18.517 -6.024 21.607 1.00 92.88 85 GLN A CA 1
ATOM 687 C C . GLN A 1 85 ? -19.551 -5.617 22.663 1.00 92.88 85 GLN A C 1
ATOM 689 O O . GLN A 1 85 ? -19.196 -5.040 23.687 1.00 92.88 85 GLN A O 1
ATOM 694 N N . GLN A 1 86 ? -20.833 -5.914 22.450 1.00 89.06 86 GLN A N 1
ATOM 695 C CA . GLN A 1 86 ? -21.876 -5.560 23.410 1.00 89.06 86 GLN A CA 1
ATOM 696 C C . GLN A 1 86 ? -21.714 -6.316 24.735 1.00 89.06 86 GLN A C 1
ATOM 698 O O . GLN A 1 86 ? -21.969 -5.749 25.798 1.00 89.06 86 GLN A O 1
ATOM 703 N N . THR A 1 87 ? -21.285 -7.579 24.670 1.00 92.44 87 THR A N 1
ATOM 704 C CA . THR A 1 87 ? -21.075 -8.436 25.847 1.00 92.44 87 THR A CA 1
ATOM 705 C C . THR A 1 87 ? -19.711 -8.270 26.519 1.00 92.44 87 THR A C 1
ATOM 707 O O . THR A 1 87 ? -19.514 -8.818 27.603 1.00 92.44 87 THR A O 1
ATOM 710 N N . ASP A 1 88 ? -18.785 -7.531 25.907 1.00 93.44 88 ASP A N 1
ATOM 711 C CA . ASP A 1 88 ? -17.427 -7.340 26.413 1.00 93.44 88 ASP A CA 1
ATOM 712 C C . ASP A 1 88 ? -17.415 -6.398 27.638 1.00 93.44 88 ASP A C 1
ATOM 714 O O . ASP A 1 88 ? -17.719 -5.208 27.503 1.00 93.44 88 ASP A O 1
ATOM 718 N N . PRO A 1 89 ? -17.058 -6.891 28.841 1.00 90.88 89 PRO A N 1
ATOM 719 C CA . PRO A 1 89 ? -17.035 -6.071 30.048 1.00 90.88 89 PRO A CA 1
ATOM 720 C C . PRO A 1 89 ? -15.939 -4.997 30.014 1.00 90.88 89 PRO A C 1
ATOM 722 O O . PRO A 1 89 ? -16.163 -3.895 30.508 1.00 90.88 89 PRO A O 1
ATOM 725 N N . GLU A 1 90 ? -14.786 -5.278 29.399 1.00 90.94 90 GLU A N 1
ATOM 726 C CA . GLU A 1 90 ? -13.682 -4.321 29.285 1.00 90.94 90 GLU A CA 1
ATOM 727 C C . GLU A 1 90 ? -14.086 -3.157 28.378 1.00 90.94 90 GLU A C 1
ATOM 729 O O . GLU A 1 90 ? -13.826 -1.994 28.692 1.00 90.94 90 GLU A O 1
ATOM 734 N N . LEU A 1 91 ? -14.807 -3.443 27.290 1.00 89.25 91 LEU A N 1
ATOM 735 C CA . LEU A 1 91 ? -15.326 -2.396 26.415 1.00 89.25 91 LEU A CA 1
ATOM 736 C C . LEU A 1 91 ? -16.341 -1.498 27.137 1.00 89.25 91 LEU A C 1
ATOM 738 O O . LEU A 1 91 ? -16.291 -0.279 26.976 1.00 89.25 91 LEU A O 1
ATOM 742 N N . GLN A 1 92 ? -17.233 -2.066 27.956 1.00 88.75 92 GLN A N 1
ATOM 743 C CA . GLN A 1 92 ? -18.186 -1.277 28.751 1.00 88.75 92 GLN A CA 1
ATOM 744 C C . GLN A 1 92 ? -17.481 -0.409 29.800 1.00 88.75 92 GLN A C 1
ATOM 746 O O . GLN A 1 92 ? -17.859 0.749 30.014 1.00 88.75 92 GLN A O 1
ATOM 751 N N . ASP A 1 93 ? -16.424 -0.931 30.417 1.00 89.44 93 ASP A N 1
ATOM 752 C CA . ASP A 1 93 ? -15.596 -0.174 31.350 1.00 89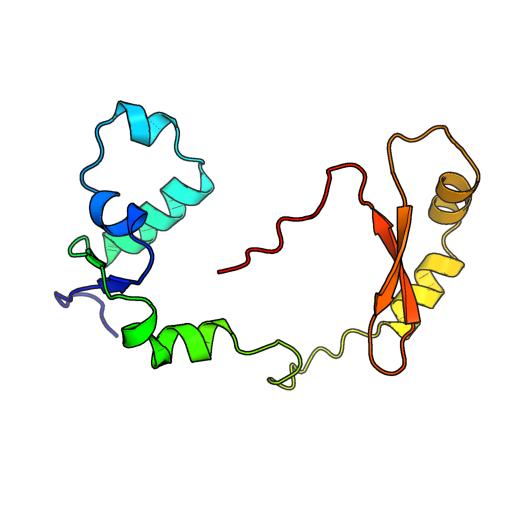.44 93 ASP A CA 1
ATOM 753 C C . ASP A 1 93 ? -14.893 0.986 30.636 1.00 89.44 93 ASP A C 1
ATOM 755 O O . ASP A 1 93 ? -14.904 2.107 31.137 1.00 89.44 93 ASP A O 1
ATOM 759 N N . ILE A 1 94 ? -14.358 0.784 29.430 1.00 88.12 94 ILE A N 1
ATOM 760 C CA . ILE A 1 94 ? -13.736 1.853 28.629 1.00 88.12 94 ILE A CA 1
ATOM 761 C C . ILE A 1 94 ? -14.767 2.899 28.179 1.00 88.12 94 ILE A C 1
ATOM 763 O O . ILE A 1 94 ? -14.475 4.092 28.187 1.00 88.12 94 ILE A O 1
ATOM 767 N N . LEU A 1 95 ? -15.978 2.483 27.795 1.00 85.50 95 LEU A N 1
ATOM 768 C CA . LEU A 1 95 ? -17.043 3.402 27.370 1.00 85.50 95 LEU A CA 1
ATOM 769 C C . LEU A 1 95 ? -17.591 4.247 28.531 1.00 85.50 95 LEU A C 1
ATOM 771 O O . LEU A 1 95 ? -18.019 5.382 28.316 1.00 85.50 95 LEU A O 1
ATOM 775 N N . SER A 1 96 ? -17.596 3.700 29.749 1.00 84.25 96 SER A N 1
ATOM 776 C CA . SER A 1 96 ? -18.096 4.378 30.951 1.00 84.25 96 SER A CA 1
ATOM 777 C C . SER A 1 96 ? -17.019 5.166 31.702 1.00 84.25 96 SER A C 1
ATOM 779 O O . SER A 1 96 ? -17.331 6.168 32.352 1.00 84.25 96 SER A O 1
ATOM 781 N N . SER A 1 97 ? -15.754 4.750 31.611 1.00 77.81 97 SER A N 1
ATOM 782 C CA . SER A 1 97 ? -14.639 5.370 32.322 1.00 77.81 97 SER A CA 1
ATOM 783 C C . SER A 1 97 ? -13.814 6.288 31.416 1.00 77.81 97 SER A C 1
ATOM 785 O O . SER A 1 97 ? -13.326 5.910 30.359 1.00 77.81 97 SER A O 1
ATOM 787 N N . ASN A 1 98 ? -13.582 7.522 31.866 1.00 70.06 98 ASN A N 1
ATOM 788 C CA . ASN A 1 98 ? -12.730 8.489 31.160 1.00 70.06 98 ASN A CA 1
ATOM 789 C C . ASN A 1 98 ? -11.246 8.349 31.561 1.00 70.06 98 ASN A C 1
ATOM 791 O O . ASN A 1 98 ? -10.542 9.336 31.768 1.00 70.06 98 ASN A O 1
ATOM 795 N N . THR A 1 99 ? -10.799 7.117 31.810 1.00 77.12 99 THR A N 1
ATOM 796 C CA . THR A 1 99 ? -9.458 6.819 32.345 1.00 77.12 99 THR A CA 1
ATOM 797 C C . THR A 1 99 ? -8.459 6.453 31.252 1.00 77.12 99 THR A C 1
ATOM 799 O O . THR A 1 99 ? -7.252 6.520 31.484 1.00 77.12 99 THR A O 1
ATOM 802 N N . THR A 1 100 ? -8.942 6.083 30.064 1.00 81.88 100 THR A N 1
ATOM 803 C CA . THR A 1 100 ? -8.102 5.697 28.927 1.00 81.88 100 THR A CA 1
ATOM 804 C C . THR A 1 100 ? -7.948 6.854 27.942 1.00 81.88 100 THR A C 1
ATOM 806 O O . THR A 1 100 ? -8.801 7.730 27.842 1.00 81.88 100 THR A O 1
ATOM 809 N N . SER A 1 101 ? -6.854 6.863 27.181 1.00 85.31 101 SER A N 1
ATOM 810 C CA . SER A 1 101 ? -6.650 7.820 26.084 1.00 85.31 101 SER A CA 1
ATOM 811 C C . SER A 1 101 ? -7.392 7.434 24.796 1.00 85.31 101 SER A C 1
ATOM 813 O O . SER A 1 101 ? -7.151 8.041 23.753 1.00 85.31 101 SER A O 1
ATOM 815 N N . LEU A 1 102 ? -8.220 6.385 24.835 1.00 85.44 102 LEU A N 1
ATOM 816 C CA . LEU A 1 102 ? -8.958 5.881 23.681 1.00 85.44 102 LEU A CA 1
ATOM 817 C C . LEU A 1 102 ? -10.159 6.783 23.391 1.00 85.44 102 LEU A C 1
ATOM 819 O O . LEU A 1 102 ? -10.805 7.295 24.302 1.00 85.44 102 LEU A O 1
ATOM 823 N N . VAL A 1 103 ? -10.483 6.953 22.111 1.00 86.94 103 VAL A N 1
ATOM 824 C CA . VAL A 1 103 ? -11.652 7.720 21.670 1.00 86.94 103 VAL A CA 1
ATOM 825 C C . VAL A 1 103 ? -12.491 6.796 20.808 1.00 86.94 103 VAL A C 1
ATOM 827 O O . VAL A 1 103 ? -12.280 6.689 19.602 1.00 86.94 103 VAL A O 1
ATOM 830 N N . LEU A 1 104 ? -13.429 6.092 21.437 1.00 89.00 104 LEU A N 1
ATOM 831 C CA . LEU A 1 104 ? -14.292 5.138 20.750 1.00 89.00 104 LEU A CA 1
ATOM 832 C C . LEU A 1 104 ? -15.492 5.847 20.114 1.00 89.00 104 LEU A C 1
ATOM 834 O O . LEU A 1 104 ? -16.232 6.568 20.781 1.00 89.00 104 LEU A O 1
ATOM 838 N N . GLN A 1 105 ? -15.708 5.613 18.823 1.00 88.44 105 GLN A N 1
ATOM 839 C CA . GLN A 1 105 ? -16.844 6.128 18.062 1.00 88.44 105 GLN A CA 1
ATOM 840 C C . GLN A 1 105 ? -17.637 4.985 17.415 1.00 88.44 105 GLN A C 1
ATOM 842 O O . GLN A 1 105 ? -17.036 4.010 16.959 1.00 88.44 105 GLN A O 1
ATOM 847 N N . PRO A 1 106 ? -18.977 5.090 17.355 1.00 89.81 106 PRO A N 1
ATOM 848 C CA . PRO A 1 106 ? -19.804 4.124 16.645 1.00 89.81 106 PRO A CA 1
ATOM 849 C C . PRO A 1 106 ? -19.587 4.235 15.129 1.00 89.81 106 PRO A C 1
ATOM 851 O O . PRO A 1 106 ? -19.634 5.322 14.553 1.00 89.81 106 PRO A O 1
ATOM 854 N N . LEU A 1 107 ? -19.378 3.093 14.481 1.00 89.19 107 LEU A N 1
ATOM 855 C CA . LEU A 1 107 ? -19.190 2.925 13.047 1.00 89.19 107 LEU A CA 1
ATOM 856 C C . LEU A 1 107 ? -20.252 1.944 12.522 1.00 89.19 107 LEU A C 1
ATOM 858 O O . LEU A 1 107 ? -20.202 0.766 12.880 1.00 89.19 107 LEU A O 1
ATOM 862 N N . PRO A 1 108 ? -21.193 2.386 11.670 1.00 88.19 108 PRO A N 1
ATOM 863 C CA . PRO A 1 108 ? -22.095 1.471 10.982 1.00 88.19 108 PRO A CA 1
ATOM 864 C C . PRO A 1 108 ? -21.322 0.684 9.912 1.00 88.19 108 PRO A C 1
ATOM 866 O O . PRO A 1 108 ? -20.669 1.278 9.051 1.00 88.19 108 PRO A O 1
ATOM 869 N N . VAL A 1 109 ? -21.392 -0.646 9.961 1.00 83.88 109 VAL A N 1
ATOM 870 C CA . VAL A 1 109 ? -20.738 -1.563 9.013 1.00 83.88 109 VAL A CA 1
ATOM 871 C C . VAL A 1 109 ? -21.693 -2.654 8.532 1.00 83.88 109 VAL A C 1
ATOM 873 O O . VAL A 1 109 ? -22.605 -3.049 9.250 1.00 83.88 109 VAL A O 1
ATOM 876 N N . GLY A 1 110 ? -21.453 -3.174 7.328 1.00 77.25 110 GLY A N 1
ATOM 877 C CA . GLY A 1 110 ? -22.256 -4.249 6.740 1.00 77.25 110 GLY A CA 1
ATOM 878 C C . GLY A 1 110 ? -23.566 -3.785 6.090 1.00 77.25 110 GLY A C 1
ATOM 879 O O . GLY A 1 110 ? -23.935 -2.612 6.135 1.00 77.25 110 GLY A O 1
ATOM 880 N N . GLU A 1 111 ? -24.252 -4.739 5.459 1.00 77.75 111 GLU A N 1
ATOM 881 C CA . GLU A 1 111 ? -25.587 -4.585 4.875 1.00 77.75 111 GLU A CA 1
ATOM 882 C C . GLU A 1 111 ? -26.440 -5.796 5.299 1.00 77.75 111 GLU A C 1
ATOM 884 O O . GLU A 1 111 ? -26.196 -6.901 4.808 1.00 77.75 111 GLU A O 1
ATOM 889 N N . PRO A 1 112 ? -27.419 -5.651 6.213 1.00 80.44 112 PRO A N 1
ATOM 890 C CA . PRO A 1 112 ? -27.853 -4.428 6.896 1.00 80.44 112 PRO A CA 1
ATOM 891 C C . PRO A 1 112 ? -26.792 -3.850 7.855 1.00 80.44 112 PRO A C 1
ATOM 893 O O . PRO A 1 112 ? -25.927 -4.589 8.324 1.00 80.44 112 PRO A O 1
ATOM 896 N N . PRO A 1 113 ? -26.848 -2.537 8.151 1.00 84.00 113 PRO A N 1
ATOM 897 C CA . PRO A 1 113 ? -25.840 -1.880 8.972 1.00 84.00 113 PRO A CA 1
ATOM 898 C C . PRO A 1 113 ? -25.937 -2.309 10.440 1.00 84.00 113 PRO A C 1
ATOM 900 O O . PRO A 1 113 ? -26.988 -2.179 11.069 1.00 84.00 113 PRO A O 1
ATOM 903 N N . VAL A 1 114 ? -24.809 -2.751 10.988 1.00 89.69 114 VAL A N 1
ATOM 904 C CA . VAL A 1 114 ? -24.600 -3.061 12.405 1.00 89.69 114 VAL A CA 1
ATOM 905 C C . VAL A 1 114 ? -23.595 -2.064 12.982 1.00 89.69 114 VAL A C 1
ATOM 907 O O . VAL A 1 114 ? -22.642 -1.670 12.309 1.00 89.69 114 VAL A O 1
ATOM 910 N N . THR A 1 115 ? -23.805 -1.616 14.219 1.00 91.94 115 THR A N 1
ATOM 911 C CA . THR A 1 115 ? -22.919 -0.644 14.874 1.00 91.94 115 THR A CA 1
ATOM 912 C C . THR A 1 115 ? -21.757 -1.352 15.560 1.00 91.94 115 THR A C 1
ATOM 914 O O . THR A 1 115 ? -21.981 -2.148 16.466 1.00 91.94 115 THR A O 1
ATOM 917 N N . LEU A 1 116 ? -20.526 -1.004 15.183 1.00 92.00 116 LEU A N 1
ATOM 918 C CA . LEU A 1 116 ? -19.310 -1.390 15.901 1.00 92.00 116 LEU A CA 1
ATOM 919 C C . LEU A 1 116 ? -18.628 -0.173 16.523 1.00 92.00 116 LEU A C 1
ATOM 921 O O . LEU A 1 116 ? -18.656 0.917 15.959 1.00 92.00 116 LEU A O 1
ATOM 925 N N . HIS A 1 117 ? -17.954 -0.349 17.652 1.00 90.50 117 HIS A N 1
ATOM 926 C CA . HIS A 1 117 ? -17.080 0.670 18.224 1.00 90.50 117 HIS A CA 1
ATOM 927 C C . HIS A 1 117 ? -15.699 0.632 17.560 1.00 90.50 117 HIS A C 1
ATOM 929 O O . HIS A 1 117 ? -15.068 -0.422 17.454 1.00 90.50 117 HIS A O 1
ATOM 935 N N . ARG A 1 118 ? -15.222 1.802 17.124 1.00 88.38 118 ARG A N 1
ATOM 936 C CA . ARG A 1 118 ? -13.903 2.020 16.519 1.00 88.38 118 ARG A CA 1
ATOM 937 C C . ARG A 1 118 ? -13.132 3.073 17.307 1.00 88.38 118 ARG A C 1
ATOM 939 O O . ARG A 1 118 ? -13.670 4.143 17.567 1.00 88.38 118 ARG A O 1
ATOM 946 N N . ASP A 1 119 ? -11.854 2.825 17.584 1.00 88.75 119 ASP A N 1
ATOM 947 C CA . ASP A 1 119 ? -10.958 3.850 18.126 1.00 88.75 119 ASP A CA 1
ATOM 948 C C . ASP A 1 119 ? -10.494 4.840 17.043 1.00 88.75 119 ASP A C 1
ATOM 950 O O . ASP A 1 119 ? -10.066 4.454 15.948 1.00 88.75 119 ASP A O 1
ATOM 954 N N . VAL A 1 120 ? -10.584 6.129 17.361 1.00 86.94 120 VAL A N 1
ATOM 955 C CA . VAL A 1 120 ? -10.123 7.249 16.528 1.00 86.94 120 VAL A CA 1
ATOM 956 C C . VAL A 1 120 ? -9.107 8.140 17.251 1.00 86.94 120 VAL A C 1
ATOM 958 O O . VAL A 1 120 ? -8.779 9.220 16.757 1.00 86.94 120 VAL A O 1
ATOM 961 N N . SER A 1 121 ? -8.577 7.695 18.396 1.00 84.38 121 SER A N 1
ATOM 962 C CA . SER A 1 121 ? -7.623 8.450 19.224 1.00 84.38 121 SER A CA 1
ATOM 963 C C . SER A 1 121 ? -6.363 8.904 18.469 1.00 84.38 121 SER A C 1
ATOM 965 O O . SER A 1 121 ? -5.806 9.959 18.767 1.00 84.38 121 SER A O 1
ATOM 967 N N . LEU A 1 122 ? -5.940 8.157 17.442 1.00 78.81 122 LEU A N 1
ATOM 968 C CA . LEU A 1 122 ? -4.747 8.436 16.630 1.00 78.81 122 LEU A CA 1
ATOM 969 C C . LEU A 1 122 ? -5.037 9.214 15.329 1.00 78.81 122 LEU A C 1
ATOM 971 O O . LEU A 1 122 ? -4.174 9.305 14.455 1.00 78.81 122 LEU A O 1
ATOM 975 N N . GLY A 1 123 ? -6.233 9.796 15.200 1.00 65.44 123 GLY A N 1
ATOM 976 C CA . GLY A 1 123 ? -6.675 10.503 13.998 1.00 65.44 123 GLY A CA 1
ATOM 977 C C . GLY A 1 123 ? -7.239 9.566 12.921 1.00 65.44 123 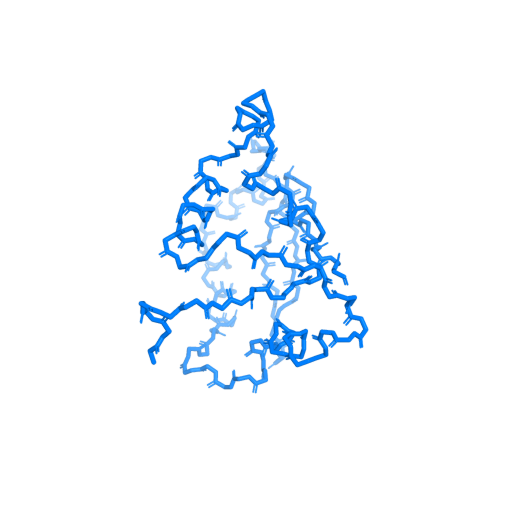GLY A C 1
ATOM 978 O O . GLY A 1 123 ? -7.272 8.343 13.097 1.00 65.44 123 GLY A O 1
ATOM 979 N N . PRO A 1 124 ? -7.739 10.111 11.794 1.00 58.47 124 PRO A N 1
ATOM 980 C CA . PRO A 1 124 ? -8.229 9.283 10.705 1.00 58.47 124 PRO A CA 1
ATOM 981 C C . PRO A 1 124 ? -7.090 8.379 10.228 1.00 58.47 124 PRO A C 1
ATOM 983 O O . PRO A 1 124 ? -6.020 8.858 9.856 1.00 58.47 124 PRO A O 1
ATOM 986 N N . ILE A 1 125 ? -7.332 7.063 10.210 1.00 55.59 125 ILE A N 1
ATOM 987 C CA . ILE A 1 125 ? -6.561 6.150 9.359 1.00 55.59 125 ILE A CA 1
ATOM 988 C C . ILE A 1 125 ? -6.617 6.805 7.989 1.00 55.59 125 ILE A C 1
ATOM 990 O O . ILE A 1 125 ? -7.726 6.918 7.471 1.00 55.59 125 ILE A O 1
ATOM 994 N N . CYS A 1 126 ? -5.488 7.316 7.479 1.00 41.59 126 CYS A N 1
ATOM 995 C CA . CYS A 1 126 ? -5.431 7.979 6.184 1.00 41.59 126 CYS A CA 1
ATOM 996 C C . CYS A 1 126 ? -6.265 7.161 5.203 1.00 41.59 126 CYS A C 1
ATOM 998 O O . CYS A 1 126 ? -5.838 6.083 4.777 1.00 41.59 126 CYS A O 1
ATOM 1000 N N . SER A 1 127 ? -7.446 7.672 4.858 1.00 38.88 127 SER A N 1
ATOM 1001 C CA . SER A 1 127 ? -8.081 7.357 3.600 1.00 38.88 127 SER A CA 1
ATOM 1002 C C . SER A 1 127 ? -7.018 7.756 2.595 1.00 38.88 127 SER A C 1
ATOM 1004 O O . SER A 1 127 ? -6.772 8.940 2.375 1.00 38.88 127 SER A O 1
ATOM 1006 N N . ARG A 1 128 ? -6.254 6.779 2.107 1.00 33.88 128 ARG A N 1
ATOM 1007 C CA . ARG A 1 128 ? -5.429 6.959 0.923 1.00 33.88 128 ARG A CA 1
ATOM 1008 C C . ARG A 1 128 ? -6.435 7.177 -0.198 1.00 33.88 128 ARG A C 1
ATOM 1010 O O . ARG A 1 128 ? -6.840 6.237 -0.870 1.00 33.88 128 ARG A O 1
ATOM 1017 N N . GLU A 1 129 ? -6.910 8.410 -0.306 1.00 28.72 129 GLU A N 1
ATOM 1018 C CA . GLU A 1 129 ? -7.380 8.941 -1.565 1.00 28.72 129 GLU A CA 1
ATOM 1019 C C . GLU A 1 129 ? -6.156 8.891 -2.479 1.00 28.72 129 GLU A C 1
ATOM 1021 O O . GLU A 1 129 ? -5.148 9.564 -2.246 1.00 28.72 129 GLU A O 1
ATOM 1026 N N . PHE A 1 130 ? -6.204 7.936 -3.401 1.00 38.06 130 PHE A N 1
ATOM 1027 C CA . PHE A 1 130 ? -5.316 7.852 -4.546 1.00 38.06 130 PHE A CA 1
ATOM 1028 C C . PHE A 1 130 ? -5.894 8.705 -5.669 1.00 38.06 130 PHE A C 1
ATOM 1030 O O . PHE A 1 130 ? -7.105 8.528 -5.957 1.00 38.06 130 PHE A O 1
#

Solvent-accessible surface area (backbone atoms only — not comparable to full-atom values): 8303 Å² total; per-residue (Å²): 134,67,81,99,47,91,61,76,46,75,38,60,59,64,74,60,51,45,57,94,70,59,56,71,75,62,59,71,72,50,51,74,68,55,51,54,51,49,51,59,44,51,77,66,44,82,54,43,43,73,37,58,62,90,76,37,50,69,62,51,53,64,70,63,60,48,74,85,75,47,84,58,92,73,75,78,58,54,64,60,53,32,52,51,55,72,70,32,64,67,55,51,49,55,76,72,40,91,82,60,84,71,39,73,42,82,40,78,42,72,88,76,71,37,66,37,81,40,77,47,60,88,50,79,77,75,77,76,81,126

Nearest PDB structures (foldseek):
  6vq8-assembly1_H  TM=4.033E-01  e=4.057E+00  Rattus norvegicus
  9b8p-assembly1_H  TM=2.552E-01  e=1.976E+00  Rattus norvegicus
  7fde-assembly1_M  TM=1.974E-01  e=9.495E+00  Saccharomyces cerevisiae S288C

Sequence (130 aa):
MVEGRSFILFTDHKPLTFAFRQKEDKTRESSPRQLRQLDLIGQFTTDIRHLKGTDNVVADALSRIHISTIGLPYVIDFQKMAEEQQTDPELQDILSSNTTSLVLQPLPVGEPPVTLHRDVSLGPICSREF

Radius of gyration: 21.53 Å; Cα contacts (8 Å, |Δi|>4): 95; chains: 1; bounding box: 50×28×51 Å

Foldseek 3Di:
DLPPPDDEAEDQPVVLLCVVVDDPVVVVVDDPVRVVVNVVVVNRDNRYDYDHVVRVVVVVVVVPCDPVNPPDVDPPPLVVQLVCCVPDPVNVCVVPDPPDLWDWDWDFDDVVTDTDTDTQSVHDPPPPPD

Organism: Araneus ventricosus (NCBI:txid182803)

Secondary structure (DSSP, 8-state):
--TT----EEES-GGGGGGGG--HHHHHTS-HHHHHHHHHHHTT---EEE--GGG-HHHHHHHT--TTTTT-S----HHHHHHHHHH-HHHHHHHH-TTSS--EEEEEETTTTEEEEEE-TT--------

pLDDT: mean 82.12, std 14.64, range [28.72, 95.62]